Protein AF-X0VD16-F1 (afdb_monomer)

Nearest PDB structures (foldseek):
  6tsb-assembly1_AAA-2  TM=2.655E-01  e=1.258E+00  Clostridioides difficile 630

Organism: NCBI:txid412755

Radius of gyration: 14.78 Å; Cα contacts (8 Å, |Δi|>4): 82; chains: 1; bounding box: 33×29×36 Å

Structure (mmCIF, N/CA/C/O backbone):
data_AF-X0VD16-F1
#
_entry.id   AF-X0VD16-F1
#
loop_
_atom_site.group_PDB
_atom_site.id
_atom_site.type_symbol
_atom_site.label_atom_id
_atom_site.label_alt_id
_atom_site.label_comp_id
_atom_site.label_asym_id
_atom_site.label_entity_id
_atom_site.label_seq_id
_atom_site.pdbx_PDB_ins_code
_atom_site.Cartn_x
_atom_site.Cartn_y
_atom_site.Cartn_z
_atom_site.occupancy
_atom_site.B_iso_or_equiv
_atom_site.auth_seq_id
_atom_site.auth_comp_id
_atom_site.auth_asym_id
_atom_site.auth_atom_id
_atom_site.pdbx_PDB_model_num
ATOM 1 N N . ILE A 1 1 ? 2.160 9.231 -0.484 1.00 81.44 1 ILE A N 1
ATOM 2 C CA . ILE A 1 1 ? 1.592 10.001 -1.626 1.00 81.44 1 ILE A CA 1
ATOM 3 C C . ILE A 1 1 ? 2.529 9.833 -2.806 1.00 81.44 1 ILE A C 1
ATOM 5 O O . ILE A 1 1 ? 3.727 9.925 -2.588 1.00 81.44 1 ILE A O 1
ATOM 9 N N . ILE A 1 2 ? 2.009 9.548 -4.000 1.00 86.19 2 ILE A N 1
ATOM 10 C CA . ILE A 1 2 ? 2.828 9.515 -5.218 1.00 86.19 2 ILE A CA 1
ATOM 11 C C . ILE A 1 2 ? 2.817 10.921 -5.806 1.00 86.19 2 ILE A C 1
ATOM 13 O O . ILE A 1 2 ? 1.750 11.519 -5.933 1.00 86.19 2 ILE A O 1
ATOM 17 N N . ASP A 1 3 ? 3.998 11.443 -6.096 1.00 87.06 3 ASP A N 1
ATOM 18 C CA . ASP A 1 3 ? 4.207 12.804 -6.570 1.00 87.06 3 ASP A CA 1
ATOM 19 C C . ASP A 1 3 ? 5.168 12.799 -7.763 1.00 87.06 3 ASP A C 1
ATOM 21 O O . ASP A 1 3 ? 6.082 11.969 -7.826 1.00 87.06 3 ASP A O 1
ATOM 25 N N . ASN A 1 4 ? 4.952 13.716 -8.703 1.00 84.56 4 ASN A N 1
ATOM 26 C CA . ASN A 1 4 ? 5.769 13.860 -9.902 1.00 84.56 4 ASN A CA 1
ATOM 27 C C . ASN A 1 4 ? 6.503 15.203 -9.848 1.00 84.56 4 ASN A C 1
ATOM 29 O O . ASN A 1 4 ? 5.894 16.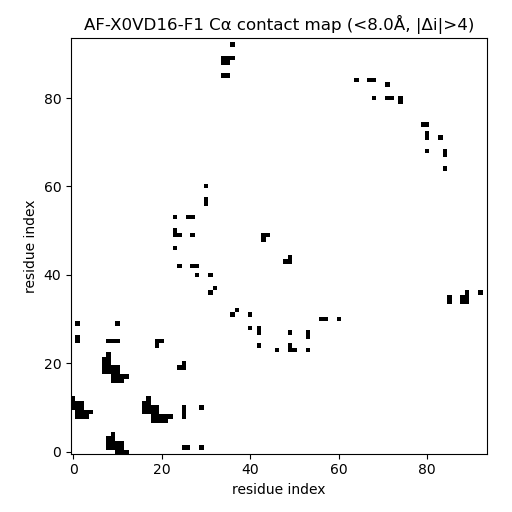266 -9.960 1.00 84.56 4 ASN A O 1
ATOM 33 N N . ASN A 1 5 ? 7.821 15.135 -9.676 1.00 77.81 5 ASN A N 1
ATOM 34 C CA . ASN A 1 5 ? 8.702 16.289 -9.553 1.00 77.81 5 ASN A CA 1
ATOM 35 C C . ASN A 1 5 ? 9.627 16.425 -10.769 1.00 77.81 5 ASN A C 1
ATOM 37 O O . ASN A 1 5 ? 9.730 15.540 -11.610 1.00 77.81 5 ASN A O 1
ATOM 41 N N . LEU A 1 6 ? 10.402 17.515 -10.807 1.00 72.69 6 LEU A N 1
ATOM 42 C CA . LEU A 1 6 ? 11.433 17.767 -11.829 1.00 72.69 6 LEU A CA 1
ATOM 43 C C . LEU A 1 6 ? 12.461 16.627 -11.999 1.00 72.69 6 LEU A C 1
ATOM 45 O O . LEU A 1 6 ? 13.128 16.567 -13.026 1.00 72.69 6 LEU A O 1
ATOM 49 N N . PHE A 1 7 ? 12.589 15.736 -11.010 1.00 71.62 7 PHE A N 1
ATOM 50 C CA . PHE A 1 7 ? 13.518 14.599 -11.006 1.00 71.62 7 PHE A CA 1
ATOM 51 C C . PHE A 1 7 ? 12.835 13.241 -11.252 1.00 71.62 7 PHE A C 1
ATOM 53 O O . PHE A 1 7 ? 13.476 12.206 -11.101 1.00 71.62 7 PHE A O 1
ATOM 60 N N . GLY A 1 8 ? 11.549 13.230 -11.617 1.00 82.81 8 GLY A N 1
ATOM 61 C CA . GLY A 1 8 ? 10.760 12.019 -11.849 1.00 82.81 8 GLY A CA 1
ATOM 62 C C . GLY A 1 8 ? 9.766 11.721 -10.725 1.00 82.81 8 GLY A C 1
ATOM 63 O O . GLY A 1 8 ? 9.296 12.623 -10.027 1.00 82.81 8 GLY A O 1
ATOM 64 N N . TRP A 1 9 ? 9.445 10.440 -10.552 1.00 88.44 9 TRP A N 1
ATOM 65 C CA . TRP A 1 9 ? 8.412 9.977 -9.627 1.00 88.44 9 TRP A CA 1
ATOM 66 C C . TRP A 1 9 ? 8.965 9.754 -8.227 1.00 88.44 9 TRP A C 1
ATOM 68 O O . TRP A 1 9 ? 10.082 9.275 -8.060 1.00 88.44 9 TRP A O 1
ATOM 78 N N . ARG A 1 10 ? 8.183 10.075 -7.199 1.00 88.69 10 ARG A N 1
ATOM 79 C CA . ARG A 1 10 ? 8.559 9.796 -5.811 1.00 88.69 10 ARG A CA 1
ATOM 80 C C . ARG A 1 10 ? 7.370 9.391 -4.960 1.00 88.69 10 ARG A C 1
ATOM 82 O O . ARG A 1 10 ? 6.246 9.842 -5.183 1.00 88.69 10 ARG A O 1
ATOM 89 N N . ILE A 1 11 ? 7.642 8.605 -3.926 1.00 87.75 11 ILE A N 1
ATOM 90 C CA . ILE A 1 11 ? 6.685 8.297 -2.866 1.00 87.75 11 ILE A CA 1
ATOM 91 C C . ILE A 1 11 ? 7.056 9.114 -1.640 1.00 87.75 11 ILE A C 1
ATOM 93 O O . ILE A 1 11 ? 8.130 8.944 -1.079 1.00 87.75 11 ILE A O 1
ATOM 97 N N . VAL A 1 12 ? 6.151 9.984 -1.206 1.00 84.19 12 VAL A N 1
ATOM 98 C CA . VAL A 1 12 ? 6.255 10.708 0.063 1.00 84.19 12 VAL A CA 1
ATOM 99 C C . VAL A 1 12 ? 5.602 9.871 1.162 1.00 84.19 12 VAL A C 1
ATOM 101 O O . VAL A 1 12 ? 4.386 9.638 1.118 1.00 84.19 12 VAL A O 1
ATOM 104 N N . ALA A 1 13 ? 6.401 9.436 2.136 1.00 78.44 13 ALA A N 1
ATOM 105 C CA . ALA A 1 13 ? 5.994 8.652 3.298 1.00 78.44 13 ALA A CA 1
ATOM 106 C C . ALA A 1 13 ? 6.354 9.423 4.581 1.00 78.44 13 ALA A C 1
ATOM 108 O O . ALA A 1 13 ? 7.445 9.310 5.134 1.00 78.44 13 ALA A O 1
ATOM 109 N N . GLY A 1 14 ? 5.435 10.270 5.050 1.00 77.00 14 GLY A N 1
ATOM 110 C CA . GLY A 1 14 ? 5.689 11.137 6.202 1.00 77.00 14 GLY A CA 1
ATOM 111 C C . GLY A 1 14 ? 6.761 12.187 5.900 1.00 77.00 14 GLY A C 1
ATOM 112 O O . GLY A 1 14 ? 6.514 13.105 5.121 1.00 77.00 14 GLY A O 1
ATOM 113 N N . LYS A 1 15 ? 7.926 12.074 6.551 1.00 76.31 15 LYS A N 1
ATOM 114 C CA . LYS A 1 15 ? 9.082 12.963 6.325 1.00 76.31 15 LYS A CA 1
ATOM 115 C C . LYS A 1 15 ? 10.059 12.419 5.282 1.00 76.31 15 LYS A C 1
ATOM 117 O O . LYS A 1 15 ? 10.898 13.179 4.804 1.00 76.31 15 LYS A O 1
ATOM 122 N N . ASP A 1 16 ? 9.926 11.145 4.934 1.00 80.56 16 ASP A N 1
ATOM 123 C CA . ASP A 1 16 ? 10.825 10.461 4.020 1.00 80.56 16 ASP A CA 1
ATOM 124 C C . ASP A 1 16 ? 10.262 10.472 2.600 1.00 80.56 16 ASP A C 1
ATOM 126 O O . ASP A 1 16 ? 9.049 10.576 2.369 1.00 80.56 16 ASP A O 1
ATOM 130 N N . PHE A 1 17 ? 11.165 10.374 1.630 1.00 84.69 17 PHE A N 1
ATOM 131 C CA . PHE A 1 17 ? 10.819 10.234 0.227 1.00 84.69 17 PHE A CA 1
ATOM 132 C C . PHE A 1 17 ? 11.631 9.112 -0.410 1.00 84.69 17 PHE A C 1
ATOM 134 O O . PHE A 1 17 ? 12.833 8.991 -0.184 1.00 84.69 17 PHE A O 1
ATOM 141 N N . ILE A 1 18 ? 10.960 8.310 -1.231 1.00 85.88 18 ILE A N 1
ATOM 142 C CA . ILE A 1 18 ? 11.575 7.262 -2.045 1.00 85.88 18 ILE A CA 1
ATOM 143 C C . ILE A 1 18 ? 11.512 7.730 -3.492 1.00 85.88 18 ILE A C 1
ATOM 145 O O . ILE A 1 18 ? 10.425 8.008 -3.998 1.00 85.88 18 ILE A O 1
ATOM 149 N N . GLN A 1 19 ? 12.671 7.866 -4.133 1.00 87.44 19 GLN A N 1
ATOM 150 C CA . GLN A 1 19 ? 12.763 8.209 -5.549 1.00 87.44 19 GLN A CA 1
ATOM 151 C C . GLN A 1 19 ? 12.498 6.958 -6.393 1.00 87.44 19 GLN A C 1
ATOM 153 O O . GLN A 1 19 ? 13.063 5.903 -6.120 1.00 87.44 19 GLN A O 1
ATOM 158 N N . CYS A 1 20 ? 11.661 7.092 -7.416 1.00 87.81 20 CYS A N 1
ATOM 159 C CA . CYS A 1 20 ? 11.264 6.030 -8.332 1.00 87.81 20 CYS A CA 1
ATOM 160 C C . CYS A 1 20 ? 11.602 6.431 -9.773 1.00 87.81 20 CYS A C 1
ATOM 162 O O . CYS A 1 20 ? 11.595 7.613 -10.136 1.00 87.81 20 CYS A O 1
ATOM 164 N N . SER A 1 21 ? 11.879 5.434 -10.602 1.00 85.38 21 SER A N 1
ATOM 165 C CA . SER A 1 21 ? 12.265 5.600 -12.005 1.00 85.38 21 SER A CA 1
ATOM 166 C C . SER A 1 21 ? 11.055 5.921 -12.885 1.00 85.38 21 SER A C 1
ATOM 168 O O . SER A 1 21 ? 11.158 6.700 -13.831 1.00 85.38 21 SER A O 1
ATOM 170 N N . ASN A 1 22 ? 9.895 5.345 -12.562 1.00 88.06 22 ASN A N 1
ATOM 171 C CA . ASN A 1 22 ? 8.631 5.541 -13.269 1.00 88.06 22 ASN A CA 1
ATOM 172 C C . ASN A 1 22 ? 7.426 5.467 -12.306 1.00 88.06 22 ASN A C 1
ATOM 174 O O . ASN A 1 22 ? 7.576 5.232 -11.103 1.00 88.06 22 ASN A O 1
ATOM 178 N N . GLU A 1 23 ? 6.226 5.720 -12.833 1.00 90.56 23 GLU A N 1
ATOM 179 C CA . GLU A 1 23 ? 4.988 5.716 -12.047 1.00 90.56 23 GLU A CA 1
ATOM 180 C C . GLU A 1 23 ? 4.659 4.313 -11.529 1.00 90.56 23 GLU A C 1
ATOM 182 O O . GLU A 1 23 ? 4.191 4.147 -10.404 1.00 90.56 23 GLU A O 1
ATOM 187 N N . GLU A 1 24 ? 4.907 3.293 -12.346 1.00 91.88 24 GLU A N 1
ATOM 188 C CA . GLU A 1 24 ? 4.569 1.909 -12.045 1.00 91.88 24 GLU A CA 1
ATOM 189 C C . GLU A 1 24 ? 5.378 1.371 -10.866 1.00 91.88 24 GLU A C 1
ATOM 191 O O . GLU A 1 24 ? 4.820 0.715 -9.988 1.00 91.88 24 GLU A O 1
ATOM 196 N N . GLU A 1 25 ? 6.663 1.711 -10.795 1.00 90.25 25 GLU A N 1
ATOM 197 C CA . GLU A 1 25 ? 7.522 1.439 -9.645 1.00 90.25 25 GLU A CA 1
ATOM 198 C C . GLU A 1 25 ? 6.994 2.141 -8.389 1.00 90.25 25 GLU A C 1
ATOM 200 O O . GLU A 1 25 ? 6.884 1.519 -7.330 1.00 90.25 25 GLU A O 1
ATOM 205 N N . ALA A 1 26 ? 6.593 3.411 -8.509 1.00 91.00 26 ALA A N 1
ATOM 206 C CA . ALA A 1 26 ? 6.046 4.162 -7.383 1.00 91.00 26 ALA A CA 1
ATOM 207 C C . ALA A 1 26 ? 4.738 3.543 -6.857 1.00 91.00 26 ALA A C 1
ATOM 209 O O . ALA A 1 26 ? 4.528 3.430 -5.648 1.00 91.00 26 ALA A O 1
ATOM 210 N N . ARG A 1 27 ? 3.855 3.108 -7.758 1.00 92.25 27 ARG A N 1
ATOM 211 C CA . ARG A 1 27 ? 2.607 2.417 -7.407 1.00 92.25 27 ARG A CA 1
ATOM 212 C C . ARG A 1 27 ? 2.866 1.048 -6.794 1.00 92.25 27 ARG A C 1
ATOM 214 O O . ARG A 1 27 ? 2.249 0.717 -5.786 1.00 92.25 27 ARG A O 1
ATOM 221 N N . TYR A 1 28 ? 3.809 0.292 -7.348 1.00 92.06 28 TYR A N 1
ATOM 222 C CA . TYR A 1 28 ? 4.197 -1.011 -6.821 1.00 92.06 28 TYR A CA 1
ATOM 223 C C . TYR A 1 28 ? 4.712 -0.902 -5.385 1.00 92.06 28 TYR A C 1
ATOM 225 O O . TYR A 1 28 ? 4.190 -1.559 -4.489 1.00 92.06 28 TYR A O 1
ATOM 233 N N . L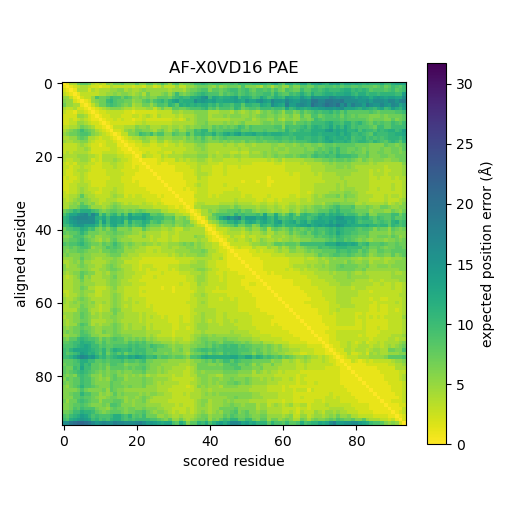EU A 1 29 ? 5.689 -0.026 -5.142 1.00 89.62 29 LEU A N 1
ATOM 234 C CA . LEU A 1 29 ? 6.258 0.191 -3.811 1.00 89.62 29 LEU A CA 1
ATOM 235 C C . LEU A 1 29 ? 5.227 0.737 -2.819 1.00 89.62 29 LEU A C 1
ATOM 237 O O . LEU A 1 29 ? 5.249 0.370 -1.644 1.00 89.62 29 LEU A O 1
ATOM 241 N N . LYS A 1 30 ? 4.283 1.564 -3.283 1.00 89.75 30 LYS A N 1
ATOM 242 C CA . LYS A 1 30 ? 3.200 2.072 -2.440 1.00 89.75 30 LYS A CA 1
ATOM 243 C C . LYS A 1 30 ? 2.363 0.947 -1.823 1.00 89.75 30 LYS A C 1
ATOM 245 O O . LYS A 1 30 ? 2.055 1.044 -0.640 1.00 89.75 30 LYS A O 1
ATOM 250 N N . VAL A 1 31 ? 2.040 -0.112 -2.571 1.00 89.94 31 VAL A N 1
ATOM 251 C CA . VAL A 1 31 ? 1.260 -1.247 -2.036 1.00 89.94 31 VAL A CA 1
ATOM 252 C C . VAL A 1 31 ? 1.927 -1.841 -0.795 1.00 89.94 31 VAL A C 1
ATOM 254 O O . VAL A 1 31 ? 1.258 -2.106 0.202 1.00 89.94 31 VAL A O 1
ATOM 257 N N . TRP A 1 32 ? 3.248 -2.003 -0.835 1.00 87.69 32 TRP A N 1
ATOM 258 C CA . TRP A 1 32 ? 4.022 -2.585 0.262 1.00 87.69 32 TRP A CA 1
ATOM 259 C C . TRP A 1 32 ? 4.174 -1.635 1.453 1.00 87.69 32 TRP A C 1
ATOM 261 O O . TRP A 1 32 ? 4.083 -2.056 2.607 1.00 87.69 32 TRP A O 1
ATOM 271 N N . LEU A 1 33 ? 4.342 -0.340 1.181 1.00 85.94 33 LEU A N 1
ATOM 272 C CA . LEU A 1 33 ? 4.389 0.689 2.221 1.00 85.94 33 LEU A CA 1
ATOM 273 C C . LEU A 1 33 ? 3.052 0.813 2.957 1.00 85.94 33 LEU A C 1
ATOM 275 O O . LEU A 1 33 ? 3.043 0.952 4.180 1.00 85.94 33 LEU A O 1
ATOM 279 N N . ASP A 1 34 ? 1.933 0.725 2.235 1.00 82.69 34 ASP A N 1
ATOM 280 C CA . ASP A 1 34 ? 0.591 0.830 2.814 1.00 82.69 34 ASP A CA 1
ATOM 281 C C . ASP A 1 34 ? 0.308 -0.318 3.804 1.00 82.69 34 ASP A C 1
ATOM 283 O O . ASP A 1 34 ? -0.361 -0.104 4.816 1.00 82.69 34 ASP A O 1
ATOM 287 N N . VAL A 1 35 ? 0.872 -1.512 3.574 1.00 81.94 35 VAL A N 1
ATOM 288 C CA . VAL A 1 35 ? 0.742 -2.670 4.483 1.00 81.94 35 VAL A CA 1
ATOM 289 C C . VAL A 1 35 ? 1.806 -2.706 5.591 1.00 81.94 35 VAL A C 1
ATOM 291 O O . VAL A 1 35 ? 1.788 -3.597 6.441 1.00 81.94 35 VAL A O 1
ATOM 294 N N . GLY A 1 36 ? 2.707 -1.718 5.631 1.00 76.12 36 GLY A N 1
ATOM 295 C CA . GLY A 1 36 ? 3.726 -1.575 6.673 1.00 76.12 36 GLY A CA 1
ATOM 296 C C . GLY A 1 36 ? 4.912 -2.531 6.536 1.00 76.12 36 GLY A C 1
ATOM 297 O O . GLY A 1 36 ? 5.581 -2.803 7.535 1.00 76.12 36 GLY A O 1
ATOM 298 N N . LEU A 1 37 ? 5.166 -3.042 5.329 1.00 77.06 37 LEU A N 1
ATOM 299 C CA . LEU A 1 37 ? 6.309 -3.904 5.045 1.00 77.06 37 LEU A CA 1
ATOM 300 C C . LEU A 1 37 ? 7.579 -3.041 5.012 1.00 77.06 37 LEU A C 1
ATOM 302 O O . LEU A 1 37 ? 7.722 -2.160 4.166 1.00 77.06 37 LEU A O 1
ATOM 306 N N . SER A 1 38 ? 8.470 -3.254 5.983 1.00 64.19 38 SER A N 1
ATOM 307 C CA . SER A 1 38 ? 9.708 -2.477 6.160 1.00 64.19 38 SER A CA 1
ATOM 308 C C . SER A 1 38 ? 10.957 -3.164 5.605 1.00 64.19 38 SER A C 1
ATOM 310 O O . SER A 1 38 ? 12.043 -2.592 5.672 1.00 64.19 38 SER A O 1
ATOM 312 N N . GLU A 1 39 ? 10.827 -4.400 5.123 1.00 68.12 39 GLU A N 1
ATOM 313 C CA . GLU A 1 39 ? 11.929 -5.114 4.480 1.00 68.12 39 GLU A CA 1
ATOM 314 C C . GLU A 1 39 ? 12.204 -4.564 3.077 1.00 68.12 39 GLU A C 1
ATOM 316 O O . GLU A 1 39 ? 11.360 -3.912 2.462 1.00 68.12 39 GLU A O 1
ATOM 321 N N . GLU A 1 40 ? 13.411 -4.818 2.573 1.00 73.19 40 GLU A N 1
ATOM 322 C CA . GLU A 1 40 ? 13.857 -4.352 1.263 1.00 73.19 40 GLU A CA 1
ATOM 323 C C . GLU A 1 40 ? 13.050 -5.043 0.149 1.00 73.19 40 GLU A C 1
ATOM 325 O O . GLU A 1 40 ? 13.357 -6.151 -0.301 1.00 73.19 40 GLU A O 1
ATOM 330 N N . VAL A 1 41 ? 11.966 -4.390 -0.279 1.00 80.81 41 VAL A N 1
ATOM 331 C CA . VAL A 1 41 ? 11.102 -4.876 -1.356 1.00 80.81 41 VAL A CA 1
ATOM 332 C C . VAL A 1 41 ? 11.869 -4.832 -2.671 1.00 80.81 41 VAL A C 1
ATOM 334 O O . VAL A 1 41 ? 12.224 -3.768 -3.178 1.00 80.81 41 VAL A O 1
ATOM 337 N N . LYS A 1 42 ? 12.066 -6.002 -3.279 1.00 83.38 42 LYS A N 1
ATOM 338 C CA . LYS A 1 42 ? 12.653 -6.097 -4.617 1.00 83.38 42 LYS A CA 1
ATOM 339 C C . LYS A 1 42 ? 11.637 -5.657 -5.666 1.00 83.38 42 LYS A C 1
ATOM 341 O O . LYS A 1 42 ? 10.568 -6.257 -5.801 1.00 83.38 42 LYS A O 1
ATOM 346 N N . VAL A 1 43 ? 11.998 -4.633 -6.431 1.00 85.56 43 VAL A N 1
ATOM 347 C CA . VAL A 1 43 ? 11.224 -4.171 -7.584 1.00 85.56 43 VAL A CA 1
ATOM 348 C C . VAL A 1 43 ? 11.635 -4.987 -8.816 1.00 85.56 43 VAL A C 1
ATOM 350 O O . VAL A 1 43 ? 12.830 -5.092 -9.105 1.00 85.56 43 VAL A O 1
ATOM 353 N N . PRO A 1 44 ? 10.684 -5.587 -9.553 1.00 86.75 44 PRO A N 1
ATOM 354 C CA . PRO A 1 44 ? 10.977 -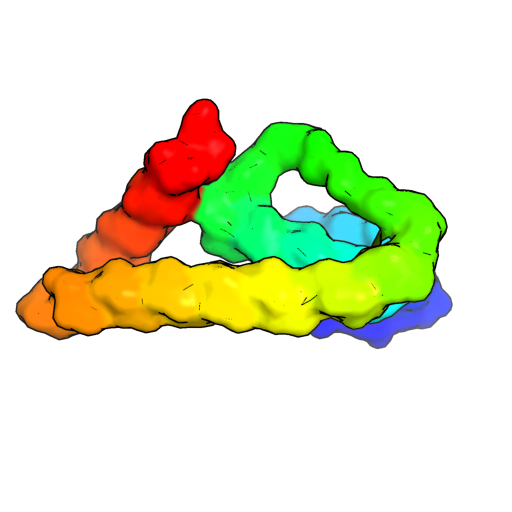6.213 -10.838 1.00 86.75 44 PRO A CA 1
ATOM 355 C C . PRO A 1 44 ? 11.597 -5.214 -11.825 1.00 86.75 44 PRO A C 1
ATOM 357 O O . PRO A 1 44 ? 11.045 -4.142 -12.050 1.00 86.75 44 PRO A O 1
ATOM 360 N N . THR A 1 45 ? 12.718 -5.578 -12.450 1.00 85.75 45 THR A N 1
ATOM 361 C CA . THR A 1 45 ? 13.416 -4.718 -13.425 1.00 85.75 45 THR A CA 1
ATOM 362 C C . THR A 1 45 ? 12.775 -4.724 -14.815 1.00 85.75 45 THR A C 1
ATOM 364 O O . THR A 1 45 ? 13.036 -3.830 -15.617 1.00 85.75 45 THR A O 1
ATOM 367 N N . ASP A 1 46 ? 11.940 -5.720 -15.122 1.00 90.50 46 ASP A N 1
ATOM 368 C CA . ASP A 1 46 ? 11.169 -5.776 -16.364 1.00 90.50 46 ASP A CA 1
ATOM 369 C C . ASP A 1 46 ? 9.909 -4.909 -16.239 1.00 90.50 46 ASP A C 1
ATOM 371 O O . ASP A 1 46 ? 8.930 -5.282 -15.588 1.00 90.50 46 ASP A O 1
ATOM 375 N N . GLU A 1 47 ? 9.920 -3.754 -16.905 1.00 86.88 47 GLU A N 1
ATOM 376 C CA . GLU A 1 47 ? 8.798 -2.813 -16.907 1.00 86.88 47 GLU A CA 1
ATOM 377 C C . GLU A 1 47 ? 7.501 -3.408 -17.472 1.00 86.88 47 GLU A C 1
ATOM 379 O O . GLU A 1 47 ? 6.411 -3.047 -17.023 1.00 86.88 47 GLU A O 1
ATOM 384 N N . LYS A 1 48 ? 7.578 -4.308 -18.463 1.00 90.00 48 LYS A N 1
ATOM 385 C CA . LYS A 1 48 ? 6.380 -4.935 -19.044 1.00 90.00 48 LYS A CA 1
ATOM 386 C C . LYS A 1 48 ? 5.765 -5.908 -18.055 1.00 90.00 48 LYS A C 1
ATOM 388 O O . LYS A 1 48 ? 4.544 -5.934 -17.908 1.00 90.00 48 LYS A O 1
ATOM 393 N N . TYR A 1 49 ? 6.608 -6.677 -17.373 1.00 90.25 49 TYR A N 1
ATOM 394 C CA . TYR A 1 49 ? 6.164 -7.556 -16.302 1.00 90.25 49 TYR A CA 1
ATOM 395 C C . TYR A 1 49 ? 5.547 -6.752 -15.156 1.00 90.25 49 TYR A C 1
ATOM 397 O O . TYR A 1 49 ? 4.432 -7.057 -14.740 1.00 90.25 49 TYR A O 1
ATOM 405 N N . LEU A 1 50 ? 6.207 -5.675 -14.715 1.00 91.31 50 LEU A N 1
ATOM 406 C CA . LEU A 1 50 ? 5.700 -4.793 -13.664 1.00 91.31 50 LEU A CA 1
ATOM 407 C C . LEU A 1 50 ? 4.317 -4.228 -14.016 1.00 91.31 50 LEU A C 1
ATOM 409 O O . LEU A 1 50 ? 3.384 -4.336 -13.222 1.00 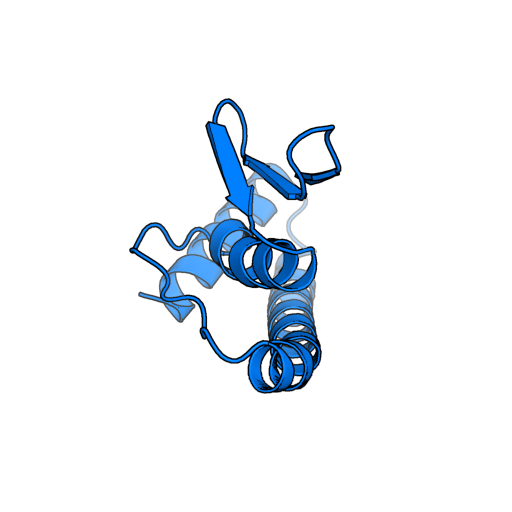91.31 50 LEU A O 1
ATOM 413 N N . LYS A 1 51 ? 4.154 -3.712 -15.240 1.00 91.25 51 LYS A N 1
ATOM 414 C CA . LYS A 1 51 ? 2.867 -3.228 -15.770 1.00 91.25 51 LYS A CA 1
ATOM 415 C C . LYS A 1 51 ? 1.781 -4.296 -15.789 1.00 91.25 51 LYS A C 1
ATOM 417 O O . LYS A 1 51 ? 0.608 -3.970 -15.628 1.00 91.25 51 LYS A O 1
ATOM 422 N N . HIS A 1 52 ? 2.158 -5.551 -16.012 1.00 93.12 52 HIS A N 1
ATOM 423 C CA . HIS A 1 52 ? 1.219 -6.662 -16.050 1.00 93.12 52 HIS A CA 1
ATOM 424 C C . HIS A 1 52 ? 0.757 -7.082 -14.650 1.00 93.12 52 HIS A C 1
ATOM 426 O O . HIS A 1 52 ? -0.440 -7.274 -14.450 1.00 93.12 52 HIS A O 1
ATOM 432 N N . ILE A 1 53 ? 1.675 -7.178 -13.681 1.00 93.19 53 ILE A N 1
ATOM 433 C CA . ILE A 1 53 ? 1.350 -7.636 -12.321 1.00 93.19 53 ILE A CA 1
ATOM 434 C C . ILE A 1 53 ? 0.725 -6.548 -11.448 1.00 93.19 53 ILE A C 1
ATOM 436 O O . ILE A 1 53 ? -0.043 -6.858 -10.540 1.00 93.19 53 ILE A O 1
ATOM 440 N N . LEU A 1 54 ? 1.044 -5.274 -11.701 1.00 93.56 54 LEU A N 1
ATOM 441 C CA . LEU A 1 54 ? 0.644 -4.165 -10.837 1.00 93.56 54 LEU A CA 1
ATOM 442 C C . LEU A 1 54 ? -0.882 -4.086 -10.639 1.00 93.56 54 LEU A C 1
ATOM 444 O O . LEU A 1 54 ? -1.310 -4.024 -9.487 1.00 93.56 54 LEU A O 1
ATOM 448 N N . PRO A 1 55 ? -1.725 -4.180 -11.689 1.00 95.00 55 PRO A N 1
ATOM 449 C CA . PRO A 1 55 ? -3.174 -4.157 -11.511 1.00 95.00 55 PRO A CA 1
ATOM 450 C C . PRO A 1 55 ? -3.705 -5.351 -10.713 1.00 95.00 55 PRO A C 1
ATOM 452 O O . PRO A 1 55 ? -4.727 -5.233 -10.042 1.00 95.00 55 PRO A O 1
ATOM 455 N N . GLU A 1 56 ? -3.065 -6.518 -10.810 1.00 94.56 56 GLU A N 1
ATOM 456 C CA . GLU A 1 56 ? -3.468 -7.699 -10.040 1.00 94.56 56 GLU A CA 1
ATOM 457 C C . GLU A 1 56 ? -3.103 -7.543 -8.565 1.00 94.56 56 GLU A C 1
ATOM 459 O O . GLU A 1 56 ? -3.925 -7.835 -7.695 1.00 94.56 56 GLU A O 1
ATOM 464 N N . LEU A 1 57 ? -1.909 -7.016 -8.294 1.00 92.62 57 LEU A N 1
ATOM 465 C CA 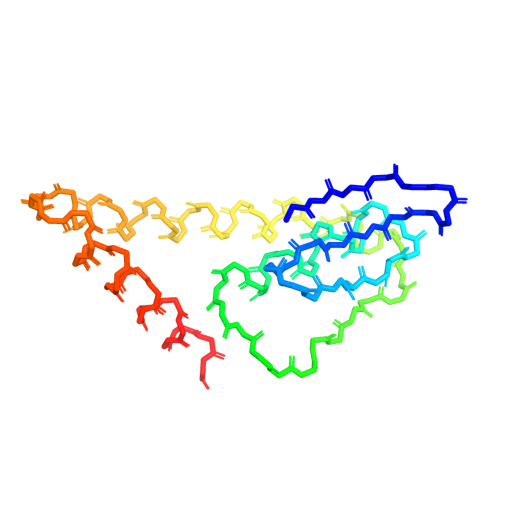. LEU A 1 57 ? -1.433 -6.720 -6.949 1.00 92.62 57 LEU A CA 1
ATOM 466 C C . LEU A 1 57 ? -2.313 -5.669 -6.255 1.00 92.62 57 LEU A C 1
ATOM 468 O O . LEU A 1 57 ? -2.731 -5.878 -5.118 1.00 92.62 57 LEU A O 1
ATOM 472 N N . GLU A 1 58 ? -2.650 -4.576 -6.944 1.00 93.81 58 GLU A N 1
ATOM 473 C CA . GLU A 1 58 ? -3.543 -3.532 -6.423 1.00 93.81 58 GLU A CA 1
ATOM 474 C C . GLU A 1 58 ? -4.939 -4.092 -6.122 1.00 93.81 58 GLU A C 1
ATOM 476 O O . GLU A 1 58 ? -5.458 -3.903 -5.025 1.00 93.81 58 GLU A O 1
ATOM 481 N N . LYS A 1 59 ? -5.516 -4.880 -7.041 1.00 95.19 59 LYS A N 1
ATOM 482 C CA . LYS A 1 59 ? -6.808 -5.547 -6.809 1.00 95.19 59 LYS A CA 1
ATOM 483 C C . LYS A 1 59 ? -6.768 -6.502 -5.620 1.00 95.19 59 LYS A C 1
ATOM 485 O O . LYS A 1 59 ? -7.762 -6.626 -4.902 1.00 95.19 59 LYS A O 1
ATOM 490 N N . LEU A 1 60 ? -5.662 -7.224 -5.441 1.00 93.19 60 LEU A N 1
ATOM 491 C CA . LEU A 1 60 ? -5.496 -8.142 -4.321 1.00 93.19 60 LEU A CA 1
ATOM 492 C C . LEU A 1 60 ? -5.440 -7.375 -2.998 1.00 93.19 60 LEU A C 1
ATOM 494 O O . LEU A 1 60 ? -6.149 -7.754 -2.064 1.00 93.19 60 LEU A O 1
ATOM 498 N N . GLN A 1 61 ? -4.665 -6.287 -2.941 1.00 91.19 61 GLN A N 1
ATOM 499 C CA . GLN A 1 61 ? -4.631 -5.394 -1.784 1.00 91.19 61 GLN A CA 1
ATOM 500 C C . GLN A 1 61 ? -6.038 -4.879 -1.486 1.00 91.19 61 GLN A C 1
ATOM 502 O O . GLN A 1 61 ? -6.525 -5.081 -0.373 1.00 91.19 61 GLN A O 1
ATOM 507 N N . ASP A 1 62 ? -6.714 -4.294 -2.479 1.00 93.19 62 ASP A N 1
ATOM 508 C CA . ASP A 1 62 ? -8.032 -3.678 -2.300 1.00 93.19 62 ASP A CA 1
ATOM 509 C C . ASP A 1 62 ? -9.040 -4.690 -1.755 1.00 93.19 62 ASP A C 1
ATOM 511 O O . ASP A 1 62 ? -9.835 -4.393 -0.860 1.00 93.19 62 ASP A O 1
ATOM 515 N N . LYS A 1 63 ? -8.983 -5.928 -2.259 1.00 94.38 63 LYS A N 1
ATOM 516 C CA . LYS A 1 63 ? -9.825 -7.022 -1.780 1.00 94.38 63 LYS A CA 1
ATOM 517 C C . LYS A 1 63 ? -9.542 -7.355 -0.315 1.00 94.38 63 LYS A C 1
ATOM 519 O O . LYS A 1 63 ? -10.496 -7.522 0.443 1.00 94.38 63 LYS A O 1
ATOM 524 N N . ILE A 1 64 ? -8.274 -7.453 0.086 1.00 90.88 64 ILE A N 1
ATOM 525 C CA . ILE A 1 64 ? -7.881 -7.708 1.482 1.00 90.88 64 ILE 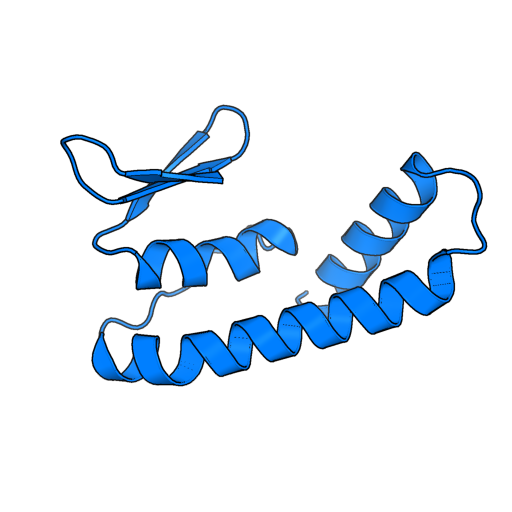A CA 1
ATOM 526 C C . ILE A 1 64 ? -8.367 -6.563 2.379 1.00 90.88 64 ILE A C 1
ATOM 528 O O . ILE A 1 64 ? -9.055 -6.809 3.370 1.00 90.88 64 ILE A O 1
ATOM 532 N N . SER A 1 65 ? -8.076 -5.318 2.000 1.00 90.81 65 SER A N 1
ATOM 533 C CA . SER A 1 65 ? -8.463 -4.116 2.743 1.00 90.81 65 SER A CA 1
ATOM 534 C C . SER A 1 65 ? -9.978 -4.006 2.900 1.00 90.81 65 SER A C 1
ATOM 536 O O . SER A 1 65 ? -10.461 -3.675 3.984 1.00 90.81 65 SER A O 1
ATOM 538 N N . ARG A 1 66 ? -10.747 -4.346 1.858 1.00 94.12 66 ARG A N 1
ATOM 539 C CA . ARG A 1 66 ? -12.212 -4.363 1.916 1.00 94.12 66 ARG A CA 1
ATOM 540 C C . ARG A 1 66 ? -12.729 -5.425 2.880 1.00 94.12 66 ARG A C 1
ATOM 542 O O . ARG A 1 66 ? -13.535 -5.095 3.741 1.00 94.12 66 ARG A O 1
ATOM 549 N N . ILE A 1 67 ? -12.234 -6.662 2.777 1.00 93.50 67 ILE A N 1
ATOM 550 C CA . ILE A 1 67 ? -12.646 -7.756 3.671 1.00 93.50 67 ILE A CA 1
ATOM 551 C C . ILE A 1 67 ? -12.373 -7.374 5.126 1.00 93.50 67 ILE A C 1
ATOM 553 O O . ILE A 1 67 ? -13.254 -7.518 5.965 1.00 93.50 67 ILE A O 1
ATOM 557 N N . ILE A 1 68 ? -11.183 -6.856 5.440 1.00 91.00 68 ILE A N 1
ATOM 558 C CA . ILE A 1 68 ? -10.865 -6.442 6.811 1.00 91.00 68 ILE A CA 1
ATOM 559 C C . ILE A 1 68 ? -11.804 -5.314 7.258 1.00 91.00 68 ILE A C 1
ATOM 561 O O . ILE A 1 68 ? -12.366 -5.401 8.348 1.00 91.00 68 ILE A O 1
ATOM 565 N N . SER A 1 69 ? -12.010 -4.297 6.412 1.00 92.06 69 SER A N 1
ATOM 566 C CA . SER A 1 69 ? -12.879 -3.146 6.703 1.00 92.06 69 SER A CA 1
ATOM 567 C C . SER A 1 69 ? -14.311 -3.565 7.039 1.00 92.06 69 SER A C 1
ATOM 569 O O . SER A 1 69 ? -14.829 -3.146 8.069 1.00 92.06 69 SER A O 1
ATOM 571 N N . GLU A 1 70 ? -14.906 -4.458 6.244 1.00 94.31 70 GLU A N 1
ATOM 572 C CA . GLU A 1 70 ? -16.249 -5.014 6.480 1.00 94.31 70 GLU A CA 1
ATOM 573 C C . GLU A 1 70 ? -16.370 -5.699 7.857 1.00 94.31 70 GLU A C 1
ATOM 575 O O . GLU A 1 70 ? -17.435 -5.700 8.464 1.00 94.31 70 GLU A O 1
ATOM 580 N N . HIS A 1 71 ? -15.279 -6.256 8.397 1.00 91.69 71 HIS A N 1
ATOM 581 C CA . HIS A 1 71 ? -15.294 -6.926 9.704 1.00 91.69 71 HIS A CA 1
ATOM 582 C C . HIS A 1 71 ? -15.025 -5.980 1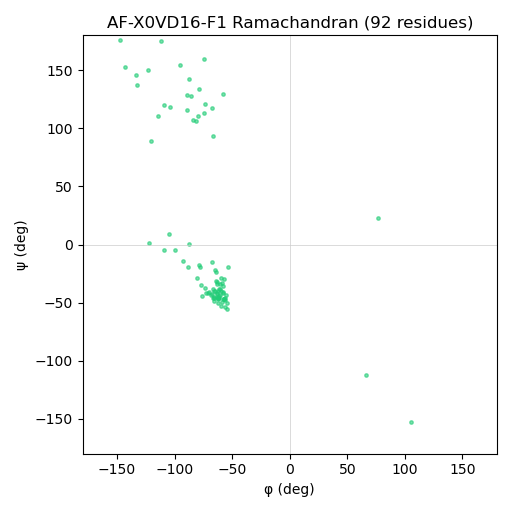0.883 1.00 91.69 71 HIS A C 1
ATOM 584 O O . HIS A 1 71 ? -15.348 -6.321 12.023 1.00 91.69 71 HIS A O 1
ATOM 590 N N . ILE A 1 72 ? -14.439 -4.805 10.641 1.00 92.69 72 ILE A N 1
ATOM 591 C CA . ILE A 1 72 ? -14.093 -3.832 11.691 1.00 92.69 72 ILE A CA 1
ATOM 592 C C . ILE A 1 72 ? -14.967 -2.574 11.663 1.00 92.69 72 ILE A C 1
ATOM 594 O O . ILE A 1 72 ? -14.856 -1.755 12.572 1.00 92.69 72 ILE A O 1
ATOM 598 N N . GLU A 1 73 ? -15.860 -2.422 10.681 1.00 92.12 73 GLU A N 1
ATOM 599 C CA . GLU A 1 73 ? -16.732 -1.244 10.535 1.00 92.12 73 G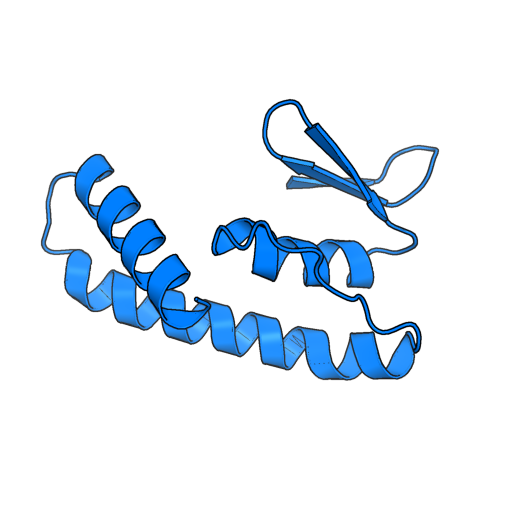LU A CA 1
ATOM 600 C C . GLU A 1 73 ? -17.644 -1.006 11.748 1.00 92.12 73 GLU A C 1
ATOM 602 O O . GLU A 1 73 ? -17.958 0.135 12.080 1.00 92.12 73 GLU A O 1
ATOM 607 N N . SER A 1 74 ? -18.015 -2.075 12.462 1.00 93.25 74 SER A N 1
ATOM 608 C CA . SER A 1 74 ? -18.834 -1.999 13.679 1.00 93.25 74 SER A CA 1
ATOM 609 C C . SER A 1 74 ? -18.111 -1.334 14.860 1.00 93.25 74 SER A C 1
ATOM 611 O O . SER A 1 74 ? -18.745 -0.925 15.836 1.00 93.25 74 SER A O 1
ATOM 613 N N . ILE A 1 75 ? -16.785 -1.192 14.785 1.00 93.62 75 ILE A N 1
ATOM 614 C CA . ILE A 1 75 ? -15.969 -0.537 15.805 1.00 93.62 75 ILE A CA 1
ATOM 615 C C . ILE A 1 75 ? -16.074 0.979 15.619 1.00 93.62 75 ILE A C 1
ATOM 617 O O . ILE A 1 75 ? -15.497 1.536 14.696 1.00 93.62 75 ILE A O 1
ATOM 621 N N . THR A 1 76 ? -16.730 1.687 16.537 1.00 90.00 76 THR A N 1
ATOM 622 C CA . THR A 1 76 ? -16.920 3.153 16.459 1.00 90.00 76 THR A CA 1
ATOM 623 C C . THR A 1 76 ? -15.630 3.972 16.561 1.00 90.00 76 THR A C 1
ATOM 625 O O . THR A 1 76 ? -15.582 5.125 16.134 1.00 90.00 76 THR A O 1
ATOM 628 N N . SER A 1 77 ? -14.566 3.407 17.132 1.00 94.88 77 SER A N 1
ATOM 629 C CA . SER A 1 77 ? -13.271 4.080 17.241 1.00 94.88 77 SER A CA 1
ATOM 630 C C . SER A 1 77 ? -12.451 3.917 15.961 1.00 94.88 77 SER A C 1
ATOM 632 O O . SER A 1 77 ? -11.842 2.869 15.741 1.00 94.88 77 SER A O 1
ATOM 634 N N . GLN A 1 78 ? -12.331 4.991 15.173 1.00 90.94 78 GLN A N 1
ATOM 635 C CA . GLN A 1 78 ? -11.478 5.011 13.976 1.00 90.94 78 GLN A CA 1
ATOM 636 C C . GLN A 1 78 ? -10.013 4.684 14.294 1.00 90.94 78 GLN A C 1
ATOM 638 O O . GLN A 1 78 ? -9.326 4.010 13.531 1.00 90.94 78 GLN A O 1
ATOM 643 N N . LYS A 1 79 ? -9.526 5.137 15.457 1.00 92.12 79 LYS A N 1
ATOM 644 C CA . LYS A 1 79 ? -8.164 4.837 15.907 1.00 92.12 79 LYS A CA 1
ATOM 645 C C . LYS A 1 79 ? -7.961 3.330 16.071 1.00 92.12 79 LYS A C 1
ATOM 647 O O . LYS A 1 79 ? -6.930 2.814 15.650 1.00 92.12 79 LYS A O 1
ATOM 652 N N . LEU A 1 80 ? -8.937 2.641 16.665 1.00 91.75 80 LEU A N 1
ATOM 653 C CA . LEU A 1 80 ? -8.875 1.197 16.872 1.00 91.75 80 LEU A CA 1
ATOM 654 C C . LEU A 1 80 ? -9.013 0.436 15.548 1.00 91.75 80 LEU A C 1
ATOM 656 O O . LEU A 1 80 ? -8.247 -0.495 15.323 1.00 91.75 80 LEU A O 1
ATOM 660 N N . GLN A 1 81 ? -9.904 0.870 14.648 1.00 92.25 81 GLN A N 1
ATOM 661 C CA . GLN A 1 81 ? -9.999 0.302 13.298 1.00 92.25 81 GLN A CA 1
ATOM 662 C C . GLN A 1 81 ? -8.649 0.352 12.571 1.00 92.25 81 GLN A C 1
ATOM 664 O O . GLN A 1 81 ? -8.165 -0.673 12.094 1.00 92.25 81 GLN A O 1
ATOM 669 N N . ASN A 1 82 ? -7.996 1.519 12.555 1.00 89.44 82 ASN A N 1
ATOM 670 C CA . ASN A 1 82 ? -6.704 1.688 11.887 1.00 89.44 82 ASN A CA 1
ATOM 671 C C . ASN A 1 82 ? -5.620 0.800 12.517 1.00 89.44 82 ASN A C 1
ATOM 673 O O . ASN A 1 82 ? -4.822 0.197 11.805 1.00 89.44 82 ASN A O 1
ATOM 677 N N . GLN A 1 83 ? -5.597 0.679 13.849 1.00 91.00 83 GLN A N 1
ATOM 678 C CA . GLN A 1 83 ? -4.653 -0.203 14.543 1.00 91.00 83 GLN A CA 1
ATOM 679 C C . GLN A 1 83 ? -4.861 -1.678 14.180 1.00 91.00 83 GLN A C 1
ATOM 681 O O . GLN A 1 83 ? -3.881 -2.383 13.944 1.00 91.00 83 GLN A O 1
ATOM 686 N N . ILE A 1 84 ? -6.114 -2.138 14.114 1.00 91.75 84 ILE A N 1
ATOM 687 C CA . ILE A 1 84 ? -6.440 -3.516 13.725 1.00 91.75 84 ILE A CA 1
ATOM 688 C C . ILE A 1 84 ? -6.060 -3.758 12.264 1.00 91.75 84 ILE A C 1
ATOM 690 O O . ILE A 1 84 ? -5.406 -4.758 11.979 1.00 91.75 84 ILE A O 1
ATOM 694 N N . MET A 1 85 ? -6.401 -2.833 11.362 1.00 89.94 85 MET A N 1
ATOM 695 C CA . MET A 1 85 ? -6.036 -2.910 9.946 1.00 89.94 85 MET A CA 1
ATOM 696 C C . MET A 1 85 ? -4.524 -3.087 9.776 1.00 89.94 85 MET A C 1
ATOM 698 O O . MET A 1 85 ? -4.084 -4.080 9.199 1.00 89.94 85 MET A O 1
ATOM 702 N N . HIS A 1 86 ? -3.728 -2.184 10.357 1.00 87.44 86 HIS A N 1
ATOM 703 C CA . HIS A 1 86 ? -2.270 -2.258 10.278 1.00 87.44 86 HIS A CA 1
ATOM 704 C C . HIS A 1 86 ? -1.711 -3.541 10.907 1.00 87.44 86 HIS A C 1
ATOM 706 O O . HIS A 1 86 ? -0.767 -4.122 10.376 1.00 87.44 86 HIS A O 1
ATOM 712 N N . HIS A 1 87 ? -2.276 -4.005 12.026 1.00 88.75 87 HIS A N 1
ATOM 713 C CA . HIS A 1 87 ? -1.831 -5.243 12.666 1.00 88.75 87 HIS A CA 1
ATOM 714 C C . HIS A 1 87 ? -2.094 -6.478 11.795 1.00 88.75 87 HIS A C 1
ATOM 716 O O . HIS A 1 87 ? -1.221 -7.335 11.666 1.00 88.75 87 HIS A O 1
ATOM 722 N N . LEU A 1 88 ? -3.287 -6.574 11.202 1.00 89.25 88 LEU A N 1
ATOM 723 C CA . LEU A 1 88 ? -3.667 -7.697 10.346 1.00 89.25 88 LEU A CA 1
ATOM 724 C C . LEU A 1 88 ? -2.873 -7.704 9.044 1.00 89.25 88 LEU A C 1
ATOM 726 O O . LEU A 1 88 ? -2.386 -8.756 8.648 1.00 89.25 88 LEU A O 1
ATOM 730 N N . GLN A 1 89 ? -2.700 -6.540 8.417 1.00 86.12 89 GLN A N 1
ATOM 731 C CA . GLN A 1 89 ? -1.883 -6.410 7.215 1.00 86.12 89 GLN A CA 1
ATOM 732 C C . GLN A 1 89 ? -0.446 -6.861 7.482 1.00 86.12 89 GLN A C 1
ATOM 734 O O . GLN A 1 89 ? 0.034 -7.738 6.778 1.00 86.12 89 GLN A O 1
ATOM 739 N N . ARG A 1 90 ? 0.199 -6.385 8.555 1.00 83.62 90 ARG A N 1
ATOM 740 C CA . ARG A 1 90 ? 1.551 -6.843 8.914 1.00 83.62 90 ARG A CA 1
ATOM 741 C C . ARG A 1 90 ? 1.639 -8.357 9.093 1.00 83.62 90 ARG A C 1
ATOM 743 O O . ARG A 1 90 ? 2.519 -8.974 8.517 1.00 83.62 90 ARG A O 1
ATOM 750 N N . LYS A 1 91 ? 0.694 -8.969 9.813 1.00 85.31 91 LYS A N 1
ATOM 751 C CA . LYS A 1 91 ? 0.671 -10.428 10.020 1.00 85.31 91 LYS A CA 1
ATOM 752 C C . LYS A 1 91 ? 0.472 -11.257 8.751 1.00 85.31 91 LYS A C 1
ATOM 754 O O . LYS A 1 91 ? 0.791 -12.437 8.765 1.00 85.31 91 LYS A O 1
ATOM 759 N N . LEU A 1 92 ? -0.122 -10.691 7.702 1.00 81.75 92 LEU A N 1
ATOM 760 C CA . LEU A 1 92 ? -0.306 -11.392 6.428 1.00 81.75 92 LEU A CA 1
ATOM 761 C C . LEU A 1 92 ? 0.980 -11.436 5.594 1.00 81.75 92 LEU A C 1
ATOM 763 O O . LEU A 1 92 ? 1.065 -12.257 4.682 1.00 81.75 92 LEU A O 1
ATOM 767 N N . PHE A 1 93 ? 1.938 -10.554 5.885 1.00 73.12 93 PHE A N 1
ATOM 768 C CA . PHE A 1 93 ? 3.170 -10.385 5.118 1.00 73.12 93 PHE A CA 1
ATOM 769 C C . PHE A 1 93 ? 4.462 -10.574 5.948 1.00 73.12 93 PHE A C 1
ATOM 771 O O . PHE A 1 93 ? 5.542 -10.429 5.381 1.00 73.12 93 PHE A O 1
ATOM 778 N N . GLU A 1 94 ? 4.354 -10.885 7.250 1.00 64.75 94 GLU A N 1
ATOM 779 C CA . GLU A 1 94 ? 5.420 -11.434 8.126 1.00 64.75 94 GLU A CA 1
ATOM 780 C C . GLU A 1 94 ? 5.570 -12.952 7.918 1.00 64.75 94 GLU A C 1
ATOM 782 O O . GLU A 1 94 ? 6.725 -13.433 7.913 1.00 64.75 94 GLU A O 1
#

Solvent-accessible surface area (backbone atoms only — not comparable to full-atom values): 5607 Å² total; per-residue (Å²): 83,83,46,82,52,102,87,39,24,26,34,45,59,90,94,46,73,47,83,27,90,39,67,66,56,37,55,52,53,43,60,43,52,76,37,63,58,83,68,90,77,82,75,74,86,50,64,69,58,44,65,62,48,43,64,55,53,51,52,51,49,51,50,52,55,47,57,54,44,74,74,38,64,84,50,86,48,63,69,56,41,52,52,50,52,51,53,54,42,36,67,75,76,111

Mean predicted aligned error: 5.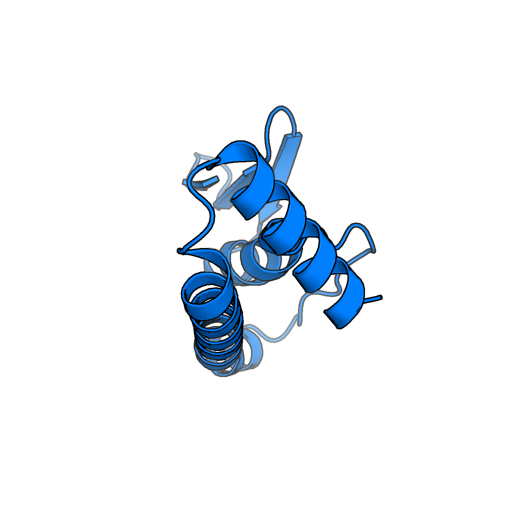27 Å

Secondary structure (DSSP, 8-state):
-EEEETTEEEEEETTEEEEESSHHHHHHHHHHHHTT--S-PPPPS-HHHHHHHHHHHHHHHHHHHHHHHHHHTT-S-HHHHHHHHHHHHHHHH-

Sequence (94 aa):
IIDNNLFGWRIVAGKDFIQCSNEEEARYLKVWLDVGLSEEVKVPTDEKYLKHILPELEKLQDKISRIISEHIESITSQKLQNQIMHHLQRKLFE

pLDDT: mean 87.11, std 6.84, range [64.19, 95.19]

Foldseek 3Di:
DWDQDPQGIWDDDPPDIDDDPHPLQRLVVVLCVVLVNPDDDDDDPDPVVSVVCSVVSVVVSVVLLVVLCVVCVVPPDPVVSVVSSSVVSPVVVD